Protein AF-A0A8H7VKY0-F1 (afdb_monomer_lite)

Radius of gyration: 12.74 Å; chains: 1; bounding box: 27×32×30 Å

Sequence (86 aa):
MKNFPLTKIDDEIYKDFEETFPEIDVKHLNDNDFKTPQAKEKWRNWVNKYEKRVNEFNFGTLLRIDYRDDYTEQNTMFGKLLSFCV

Secondary structure (DSSP, 8-state):
-----SSTTHHHHHHHHHHH-TT--TTB--THHHHSHHHHHHHHHHHHTTTTTSTTTT-EEEEESBTTS---TTTEEEEEGGGG--

pLDDT: mean 84.53, std 11.78, range [41.91, 94.12]

Organism: NCBI:txid1195481

InterPro domains:
  IPR008476 Protein PBDC1, metazoa/fungi [PTHR13410] (4-84)
  IPR021148 Polysaccharide biosynthesis domain [PF04669] (3-83)
  IPR023139 PBDC1-like domain superfamily [G3DSA:1.10.3560.10] (1-86)

Foldseek 3Di:
DDDDQPFPCLVVLVVVCCVLCVPADLQAGDPCCCPDPVNVVSVVVSLVVCVPPDPQSFPKDKDFRHPVDDDDPVGIDIDGVSSVSD

Structure (mmCIF, N/CA/C/O backbone):
data_AF-A0A8H7VKY0-F1
#
_entry.id   AF-A0A8H7VKY0-F1
#
loop_
_atom_site.group_PDB
_atom_site.id
_atom_site.type_symbol
_atom_site.label_atom_id
_atom_site.label_alt_id
_atom_site.label_comp_id
_atom_site.label_asym_id
_atom_site.label_entity_id
_atom_site.label_seq_id
_atom_site.pdbx_PDB_ins_code
_atom_site.Cartn_x
_atom_site.Cartn_y
_atom_site.Cartn_z
_atom_site.occupancy
_atom_site.B_iso_or_equiv
_atom_site.auth_seq_id
_atom_site.auth_comp_id
_atom_site.auth_asym_id
_atom_site.auth_atom_id
_atom_site.pdbx_PDB_model_num
ATOM 1 N N . MET A 1 1 ? -10.996 -18.316 -4.353 1.00 43.81 1 MET A N 1
ATOM 2 C CA . MET A 1 1 ? -9.782 -17.916 -3.611 1.00 43.81 1 MET A CA 1
ATOM 3 C C . MET A 1 1 ? -10.153 -17.820 -2.142 1.00 43.81 1 MET A C 1
ATOM 5 O O . MET A 1 1 ? -11.189 -17.238 -1.852 1.00 43.81 1 MET A O 1
ATOM 9 N N . LYS A 1 2 ? -9.404 -18.458 -1.234 1.00 41.91 2 LYS A N 1
ATOM 10 C CA . LYS A 1 2 ? -9.600 -18.265 0.213 1.00 41.91 2 LYS A CA 1
ATOM 11 C C . LYS A 1 2 ? -9.020 -16.900 0.582 1.00 41.91 2 LYS A C 1
ATOM 13 O O . LYS A 1 2 ? -7.848 -16.676 0.303 1.00 41.91 2 LYS A O 1
ATOM 18 N N . ASN A 1 3 ? -9.832 -16.029 1.176 1.00 54.38 3 ASN A N 1
ATOM 19 C CA . ASN A 1 3 ? -9.370 -14.759 1.726 1.00 54.38 3 ASN A CA 1
ATOM 20 C C . ASN A 1 3 ? -8.712 -15.053 3.081 1.00 54.38 3 ASN A C 1
ATOM 22 O O . ASN A 1 3 ? -9.380 -15.581 3.973 1.00 54.38 3 ASN A O 1
ATOM 26 N N . PHE A 1 4 ? -7.410 -14.806 3.211 1.00 63.16 4 PHE A N 1
ATOM 27 C CA . PHE A 1 4 ? -6.705 -14.908 4.488 1.00 63.16 4 PHE A CA 1
ATOM 28 C C . PHE A 1 4 ? -6.533 -13.493 5.029 1.00 63.16 4 PHE A C 1
ATOM 30 O O . PHE A 1 4 ? -5.668 -12.785 4.518 1.00 63.16 4 PHE A O 1
ATOM 37 N N . PRO A 1 5 ? -7.358 -13.070 6.003 1.00 67.44 5 PRO A N 1
ATOM 38 C CA . PRO A 1 5 ? -7.268 -11.720 6.526 1.00 67.44 5 PRO A CA 1
ATOM 39 C C . PRO A 1 5 ? -5.906 -11.521 7.195 1.00 67.44 5 PRO A C 1
ATOM 41 O O . PRO A 1 5 ? -5.518 -12.287 8.084 1.00 67.44 5 PRO A O 1
ATOM 44 N N . LEU A 1 6 ? -5.178 -10.514 6.726 1.00 75.12 6 LEU A N 1
ATOM 45 C CA . LEU A 1 6 ? -3.881 -10.088 7.241 1.00 75.12 6 LEU A CA 1
ATOM 46 C C . LEU A 1 6 ? -4.068 -9.257 8.510 1.00 75.12 6 LEU A C 1
ATOM 48 O O . LEU A 1 6 ? -3.272 -9.349 9.446 1.00 75.12 6 LEU A O 1
ATOM 52 N N . THR A 1 7 ? -5.162 -8.501 8.581 1.00 79.31 7 THR A N 1
ATOM 53 C CA . THR A 1 7 ? -5.586 -7.757 9.764 1.00 79.31 7 THR A CA 1
ATOM 54 C C . THR A 1 7 ? -7.071 -7.985 10.052 1.00 79.31 7 THR A C 1
ATOM 56 O O . THR A 1 7 ? -7.813 -8.600 9.291 1.00 79.31 7 THR A O 1
ATOM 59 N N . LYS A 1 8 ? -7.546 -7.473 11.193 1.00 85.69 8 LYS A N 1
ATOM 60 C CA . LYS A 1 8 ? -8.975 -7.518 11.548 1.00 85.69 8 LYS A CA 1
ATOM 61 C C . LYS A 1 8 ? -9.824 -6.488 10.792 1.00 85.69 8 LYS A C 1
ATOM 63 O O . LYS A 1 8 ? -11.038 -6.496 10.964 1.00 85.69 8 LYS A O 1
ATOM 68 N N . ILE A 1 9 ? -9.196 -5.579 10.044 1.00 88.38 9 ILE A N 1
ATOM 69 C CA . ILE A 1 9 ? -9.843 -4.420 9.415 1.00 88.38 9 ILE A CA 1
ATOM 70 C C . ILE A 1 9 ? -9.475 -4.287 7.928 1.00 88.38 9 ILE A C 1
ATOM 72 O O . ILE A 1 9 ? -9.495 -3.182 7.395 1.00 88.38 9 ILE A O 1
ATOM 76 N N . ASP A 1 10 ? -9.142 -5.396 7.260 1.00 85.75 10 ASP A N 1
ATOM 77 C CA . ASP A 1 10 ? -8.684 -5.397 5.861 1.00 85.75 10 ASP A CA 1
ATOM 78 C C . ASP A 1 10 ? -9.671 -4.707 4.915 1.00 85.75 10 ASP A C 1
ATOM 80 O O . ASP A 1 10 ? -9.259 -3.855 4.137 1.00 85.75 10 ASP A O 1
ATOM 84 N N . ASP A 1 11 ? -10.973 -4.983 5.038 1.00 88.50 11 ASP A N 1
ATOM 85 C CA . ASP A 1 11 ? -12.000 -4.363 4.186 1.00 88.50 11 ASP A CA 1
ATOM 86 C C . ASP A 1 11 ? -12.031 -2.829 4.330 1.00 88.50 11 ASP A C 1
ATOM 88 O O . ASP A 1 11 ? -12.282 -2.102 3.369 1.00 88.50 11 ASP A O 1
ATOM 92 N N . GLU A 1 12 ? -11.763 -2.317 5.534 1.00 90.94 12 GLU A N 1
ATOM 93 C CA . GLU A 1 12 ? -11.705 -0.876 5.786 1.00 90.94 12 GLU A CA 1
ATOM 94 C C . GLU A 1 12 ? -10.427 -0.256 5.218 1.00 90.94 12 GLU A C 1
ATOM 96 O O . GLU A 1 12 ? -10.477 0.828 4.638 1.00 90.94 12 GLU A O 1
ATOM 101 N N . ILE A 1 13 ? -9.291 -0.944 5.373 1.00 89.81 13 ILE A N 1
ATOM 102 C CA . ILE A 1 13 ? -8.010 -0.523 4.796 1.00 89.81 13 ILE A CA 1
ATOM 103 C C . ILE A 1 13 ? -8.117 -0.483 3.272 1.00 89.81 13 ILE A C 1
ATOM 105 O O . ILE A 1 13 ? -7.721 0.511 2.669 1.00 89.81 13 ILE A O 1
ATOM 109 N N . TYR A 1 14 ? -8.694 -1.521 2.662 1.00 88.56 14 TYR A N 1
ATOM 110 C CA . TYR A 1 14 ? -8.880 -1.608 1.217 1.00 88.56 14 TYR A CA 1
ATOM 111 C C . TYR A 1 14 ? -9.755 -0.466 0.695 1.00 88.56 14 TYR A C 1
ATOM 113 O O . TYR A 1 14 ? -9.391 0.214 -0.261 1.00 88.56 14 TYR A O 1
ATOM 121 N N . LYS A 1 15 ? -10.864 -0.173 1.381 1.00 91.69 15 LYS A N 1
ATOM 122 C CA . LYS A 1 15 ? -11.748 0.927 0.995 1.00 91.69 15 LYS A CA 1
ATOM 123 C C . LYS A 1 15 ? -11.080 2.306 1.116 1.00 91.69 15 LYS A C 1
ATOM 125 O O . LYS A 1 15 ? -11.170 3.102 0.187 1.00 91.69 15 LYS A O 1
ATOM 130 N N . ASP A 1 16 ? -10.400 2.601 2.229 1.00 93.00 16 ASP A N 1
ATOM 131 C CA . ASP A 1 16 ? -9.672 3.878 2.387 1.00 93.00 16 ASP A CA 1
ATOM 132 C C . ASP A 1 16 ? -8.507 3.982 1.388 1.00 93.00 16 ASP A C 1
ATOM 134 O O . ASP A 1 16 ? -8.157 5.081 0.959 1.00 93.00 16 ASP A O 1
ATOM 138 N N . PHE A 1 17 ? -7.904 2.855 0.992 1.00 92.06 17 PHE A N 1
ATOM 139 C CA . PHE A 1 17 ? -6.896 2.822 -0.065 1.00 92.06 17 PHE A CA 1
ATOM 140 C C . PHE A 1 17 ? -7.483 3.219 -1.422 1.00 92.06 17 PHE A C 1
ATOM 142 O O . PHE A 1 17 ? -6.949 4.137 -2.038 1.00 92.06 17 PHE A O 1
ATOM 149 N N . GLU A 1 18 ? -8.584 2.599 -1.859 1.00 91.56 18 GLU A N 1
ATOM 150 C CA . GLU A 1 18 ? -9.244 2.945 -3.130 1.00 91.56 18 GLU A CA 1
ATOM 151 C C . GLU A 1 18 ? -9.689 4.418 -3.162 1.00 91.56 18 GLU A C 1
ATOM 153 O O . GLU A 1 18 ? -9.572 5.085 -4.189 1.00 91.56 18 GLU A O 1
ATOM 158 N N . GLU A 1 19 ? -10.156 4.955 -2.029 1.00 94.12 19 GLU A N 1
ATOM 159 C CA . GLU A 1 19 ? -10.537 6.367 -1.900 1.00 94.12 19 GLU A CA 1
ATOM 160 C C . GLU A 1 19 ? -9.321 7.314 -1.886 1.00 94.12 19 GLU A C 1
ATOM 162 O O . GLU A 1 19 ? -9.377 8.412 -2.447 1.00 94.12 19 GLU A O 1
ATOM 167 N N . THR A 1 20 ? -8.214 6.916 -1.247 1.00 93.56 20 THR A N 1
ATOM 168 C CA . THR A 1 20 ? -7.010 7.756 -1.105 1.00 93.56 20 THR A CA 1
ATOM 169 C C . THR A 1 20 ? -6.126 7.721 -2.355 1.00 93.56 20 THR A C 1
ATOM 171 O O . THR A 1 20 ? -5.529 8.744 -2.706 1.00 93.56 20 THR A O 1
ATOM 174 N N . PHE A 1 21 ? -6.022 6.571 -3.020 1.00 92.50 21 PHE A N 1
ATOM 175 C CA . PHE A 1 21 ? -5.140 6.313 -4.163 1.00 92.50 21 PHE A CA 1
ATOM 176 C C . PHE A 1 21 ? -5.902 5.749 -5.377 1.00 92.50 21 PHE A C 1
ATOM 178 O O . PHE A 1 21 ? -5.525 4.697 -5.898 1.00 92.50 21 PHE A O 1
ATOM 185 N N . PRO A 1 22 ? -6.955 6.431 -5.868 1.00 92.81 22 PRO A N 1
ATOM 186 C CA . PRO A 1 22 ? -7.738 5.959 -7.014 1.00 92.81 22 PRO A CA 1
ATOM 187 C C . PRO A 1 22 ? -6.913 5.820 -8.304 1.00 92.81 22 PRO A C 1
ATOM 189 O O . PRO A 1 22 ? -7.356 5.190 -9.261 1.00 92.81 22 PRO A O 1
ATOM 192 N N . GLU A 1 23 ? -5.734 6.441 -8.354 1.00 91.38 23 GLU A N 1
ATOM 193 C CA . GLU A 1 23 ? -4.803 6.383 -9.475 1.00 91.38 23 GLU A CA 1
ATOM 194 C C . GLU A 1 23 ? -3.984 5.083 -9.564 1.00 91.38 23 GLU A C 1
ATOM 196 O O . GLU A 1 23 ? -3.423 4.807 -10.624 1.00 91.38 23 GLU A O 1
ATOM 201 N N . ILE A 1 24 ? -3.898 4.294 -8.486 1.00 90.56 24 ILE A N 1
ATOM 202 C CA . ILE A 1 24 ? -3.011 3.126 -8.426 1.00 90.56 24 ILE A CA 1
ATOM 203 C C . ILE A 1 24 ? -3.717 1.879 -8.963 1.00 90.56 24 ILE A C 1
ATOM 205 O O . ILE A 1 24 ? -4.730 1.435 -8.425 1.00 90.56 24 ILE A O 1
ATOM 209 N N . ASP A 1 25 ? -3.125 1.253 -9.981 1.00 89.38 25 ASP A N 1
ATOM 210 C CA . ASP A 1 25 ? -3.543 -0.066 -10.456 1.00 89.38 25 ASP A CA 1
ATOM 211 C C . ASP A 1 25 ? -2.823 -1.176 -9.676 1.00 89.38 25 ASP A C 1
ATOM 213 O O . ASP A 1 25 ? -1.655 -1.475 -9.914 1.00 89.38 25 ASP A O 1
ATOM 217 N N . VAL A 1 26 ? -3.539 -1.843 -8.770 1.00 87.44 26 VAL A N 1
ATOM 218 C CA . VAL A 1 26 ? -3.009 -2.963 -7.968 1.00 87.44 26 VAL A CA 1
ATOM 219 C C . VAL A 1 26 ? -2.592 -4.182 -8.802 1.00 87.44 26 VAL A C 1
ATOM 221 O O . VAL A 1 26 ? -1.875 -5.051 -8.310 1.00 87.44 26 VAL A O 1
ATOM 224 N N . LYS A 1 27 ? -3.021 -4.280 -10.068 1.00 89.19 27 LYS A N 1
ATOM 225 C CA . LYS A 1 27 ? -2.567 -5.349 -10.973 1.00 89.19 27 LYS A CA 1
ATOM 226 C C . LYS A 1 27 ? -1.184 -5.061 -11.547 1.00 89.19 27 LYS A C 1
ATOM 228 O O . LYS A 1 27 ? -0.478 -5.998 -11.911 1.00 89.19 27 LYS A O 1
ATOM 233 N N . HIS A 1 28 ? -0.813 -3.793 -11.665 1.00 91.12 28 HIS A N 1
ATOM 234 C CA . HIS A 1 28 ? 0.485 -3.398 -12.178 1.00 91.12 28 HIS A CA 1
ATOM 235 C C . HIS A 1 28 ? 0.913 -2.075 -11.543 1.00 91.12 28 HIS A C 1
ATOM 237 O O . HIS A 1 28 ? 0.524 -0.991 -11.981 1.00 91.12 28 HIS A O 1
ATOM 243 N N . LEU A 1 29 ? 1.791 -2.163 -10.550 1.00 90.56 29 LEU A N 1
ATOM 244 C CA . LEU A 1 29 ? 2.271 -0.997 -9.824 1.00 90.56 29 LEU A CA 1
ATOM 245 C C . LEU A 1 29 ? 3.184 -0.130 -10.698 1.00 90.56 29 LEU A C 1
ATOM 247 O O . LEU A 1 29 ? 3.945 -0.620 -11.534 1.00 90.56 29 LEU A O 1
ATOM 251 N N . ASN A 1 30 ? 3.134 1.182 -10.488 1.00 89.25 30 ASN A N 1
ATOM 252 C CA . ASN A 1 30 ? 4.047 2.131 -11.111 1.00 89.25 30 ASN A CA 1
ATOM 253 C C . ASN A 1 30 ? 4.929 2.771 -10.040 1.00 89.25 30 ASN A C 1
ATOM 255 O O . ASN A 1 30 ? 4.448 3.409 -9.110 1.00 89.25 30 ASN A O 1
ATOM 259 N N . ASP A 1 31 ? 6.242 2.646 -10.203 1.00 85.81 31 ASP A N 1
ATOM 260 C CA . ASP A 1 31 ? 7.254 3.164 -9.283 1.00 85.81 31 ASP A CA 1
ATOM 261 C C . ASP A 1 31 ? 7.063 4.638 -8.884 1.00 85.81 31 ASP A C 1
ATOM 263 O O . ASP A 1 31 ? 7.369 5.028 -7.750 1.00 85.81 31 ASP A O 1
ATOM 267 N N . ASN A 1 32 ? 6.566 5.475 -9.796 1.00 88.81 32 ASN A N 1
ATOM 268 C CA . ASN A 1 32 ? 6.385 6.906 -9.541 1.00 88.81 32 ASN A CA 1
ATOM 269 C C . ASN A 1 32 ? 5.330 7.190 -8.461 1.00 88.81 32 ASN A C 1
ATOM 271 O O . ASN A 1 32 ? 5.474 8.171 -7.719 1.00 88.81 32 ASN A O 1
ATOM 275 N N . ASP A 1 33 ? 4.358 6.292 -8.298 1.00 88.94 33 ASP A N 1
ATOM 276 C CA . ASP A 1 33 ? 3.278 6.397 -7.310 1.00 88.94 33 ASP A CA 1
ATOM 277 C C . ASP A 1 33 ? 3.760 6.104 -5.880 1.00 88.94 33 ASP A C 1
ATOM 279 O O . ASP A 1 33 ? 3.023 6.289 -4.911 1.00 88.94 33 ASP A O 1
ATOM 283 N N . PHE A 1 34 ? 5.024 5.686 -5.728 1.00 86.25 34 PHE A N 1
ATOM 284 C CA . PHE A 1 34 ? 5.630 5.324 -4.444 1.00 86.25 34 PHE A CA 1
ATOM 285 C C . PHE A 1 34 ? 6.961 6.037 -4.177 1.00 86.25 34 PHE A C 1
ATOM 287 O O . PHE A 1 34 ? 7.324 6.273 -3.021 1.00 86.25 34 PHE A O 1
ATOM 294 N N . LYS A 1 35 ? 7.733 6.372 -5.221 1.00 85.06 35 LYS A N 1
ATOM 295 C CA . LYS A 1 35 ? 9.124 6.839 -5.073 1.00 85.06 35 LYS A CA 1
ATOM 296 C C . LYS A 1 35 ? 9.278 8.360 -5.038 1.00 85.06 35 LYS A C 1
ATOM 298 O O . LYS A 1 35 ? 10.283 8.837 -4.494 1.00 85.06 35 LYS A O 1
ATOM 303 N N . THR A 1 36 ? 8.314 9.117 -5.565 1.00 91.44 36 THR A N 1
ATOM 304 C CA . THR A 1 36 ? 8.366 10.590 -5.560 1.00 91.44 36 THR A CA 1
ATOM 305 C C . THR A 1 36 ? 8.226 11.155 -4.136 1.00 91.44 36 THR A C 1
ATOM 307 O O . THR A 1 36 ? 7.645 10.498 -3.268 1.00 91.44 36 THR A O 1
ATOM 310 N N . PRO A 1 37 ? 8.760 12.356 -3.836 1.00 92.75 37 PRO A N 1
ATOM 311 C CA . PRO A 1 37 ? 8.618 12.966 -2.509 1.00 92.75 37 PRO A CA 1
ATOM 312 C C . PRO A 1 37 ? 7.157 13.115 -2.065 1.00 92.75 37 PRO A C 1
ATOM 314 O O . PRO A 1 37 ? 6.823 12.782 -0.930 1.00 92.75 37 PRO A O 1
ATOM 317 N N . GLN A 1 38 ? 6.288 13.546 -2.981 1.00 91.81 38 GLN A N 1
ATOM 318 C CA . GLN A 1 38 ? 4.8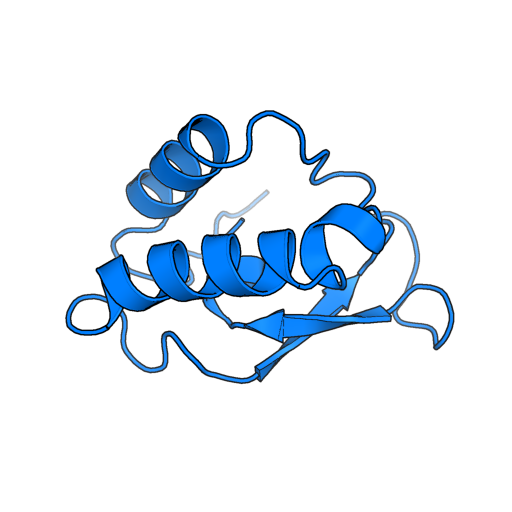56 13.728 -2.748 1.00 91.81 38 GLN A CA 1
ATOM 319 C C . GLN A 1 38 ? 4.164 12.389 -2.484 1.00 91.81 38 GLN A C 1
ATOM 321 O O . GLN A 1 38 ? 3.394 12.277 -1.531 1.00 91.81 38 GLN A O 1
ATOM 326 N N . ALA A 1 39 ? 4.486 11.357 -3.273 1.00 90.06 39 ALA A N 1
ATOM 327 C CA . ALA A 1 39 ? 3.985 10.008 -3.037 1.00 90.06 39 ALA A CA 1
ATOM 328 C C . ALA A 1 39 ? 4.394 9.499 -1.652 1.00 90.06 39 ALA A C 1
ATOM 330 O O . ALA A 1 39 ? 3.544 9.069 -0.876 1.00 90.06 39 ALA A O 1
ATOM 331 N N . LYS A 1 40 ? 5.680 9.608 -1.296 1.00 89.00 40 LYS A N 1
ATOM 332 C CA . LYS A 1 40 ? 6.193 9.175 0.014 1.00 89.00 40 LYS A CA 1
ATOM 333 C C . LYS A 1 40 ? 5.476 9.861 1.172 1.00 89.00 40 LYS A C 1
ATOM 335 O O . LYS A 1 40 ? 5.176 9.212 2.173 1.00 89.00 40 LYS A O 1
ATOM 340 N N . GLU A 1 41 ? 5.202 11.156 1.051 1.00 92.62 41 GLU A N 1
ATOM 341 C CA . GLU A 1 41 ? 4.460 11.901 2.065 1.00 92.62 41 GLU A CA 1
ATOM 342 C C . GLU A 1 41 ? 3.002 11.432 2.168 1.00 92.62 41 GLU A C 1
ATOM 344 O O . GLU A 1 41 ? 2.540 11.133 3.273 1.00 92.62 41 GLU A O 1
ATOM 349 N N . LYS A 1 42 ? 2.307 11.288 1.031 1.00 92.31 42 LYS A N 1
ATOM 350 C CA . LYS A 1 42 ? 0.922 10.788 0.962 1.00 92.31 42 LYS A CA 1
ATOM 351 C C . LYS A 1 42 ? 0.806 9.396 1.592 1.00 92.31 42 LYS A C 1
ATOM 353 O O . LYS A 1 42 ? -0.015 9.195 2.486 1.00 92.31 42 LYS A O 1
ATOM 358 N N . TRP A 1 43 ? 1.697 8.478 1.216 1.00 89.69 43 TRP A N 1
ATOM 359 C CA . TRP A 1 43 ? 1.792 7.135 1.791 1.00 89.69 43 TRP A CA 1
ATOM 360 C C . TRP A 1 43 ? 2.068 7.155 3.292 1.00 89.69 43 TRP A C 1
ATOM 362 O O . TRP A 1 43 ? 1.401 6.448 4.043 1.00 89.69 43 TRP A O 1
ATOM 372 N N . ARG A 1 44 ? 3.005 7.985 3.765 1.00 89.50 44 ARG A N 1
ATOM 373 C CA . ARG A 1 44 ? 3.310 8.079 5.201 1.00 89.50 44 ARG A CA 1
ATOM 374 C C . ARG A 1 44 ? 2.106 8.554 6.010 1.00 89.50 44 ARG A C 1
ATOM 376 O O . ARG A 1 44 ? 1.818 7.985 7.061 1.00 89.50 44 ARG A O 1
ATOM 383 N N . ASN A 1 45 ? 1.403 9.571 5.519 1.00 91.81 45 ASN A N 1
ATOM 384 C CA . ASN A 1 45 ? 0.212 10.096 6.181 1.00 91.81 45 ASN A CA 1
ATOM 385 C C . ASN A 1 45 ? -0.907 9.051 6.221 1.00 91.81 45 ASN A C 1
ATOM 387 O O . ASN A 1 45 ? -1.559 8.903 7.252 1.00 91.81 45 ASN A O 1
ATOM 391 N N . TRP A 1 46 ? -1.085 8.295 5.136 1.00 91.44 46 TRP A N 1
ATOM 392 C CA . TRP A 1 46 ? -2.065 7.217 5.066 1.00 91.44 46 TRP A CA 1
ATOM 393 C C . TRP A 1 46 ? -1.734 6.058 6.019 1.00 91.44 46 TRP A C 1
ATOM 395 O O . TRP A 1 46 ? -2.557 5.705 6.857 1.00 91.44 46 TRP A O 1
ATOM 405 N N . VAL A 1 47 ? -0.502 5.536 5.988 1.00 88.62 47 VAL A N 1
ATOM 406 C CA . VAL A 1 47 ? -0.050 4.436 6.865 1.00 88.62 47 VAL A CA 1
ATOM 407 C C . VAL A 1 47 ? -0.181 4.803 8.351 1.00 88.62 47 VAL A C 1
ATOM 409 O O . VAL A 1 47 ? -0.637 3.989 9.154 1.00 88.62 47 VAL A O 1
ATOM 412 N N . ASN A 1 48 ? 0.150 6.043 8.728 1.00 89.88 48 ASN A N 1
ATOM 413 C CA . ASN A 1 48 ? 0.077 6.499 10.120 1.00 89.88 48 ASN A CA 1
ATOM 414 C C . ASN A 1 48 ? -1.358 6.565 10.683 1.00 89.88 48 ASN A C 1
ATOM 416 O O . ASN A 1 48 ? -1.516 6.526 11.903 1.00 89.88 48 ASN A O 1
ATO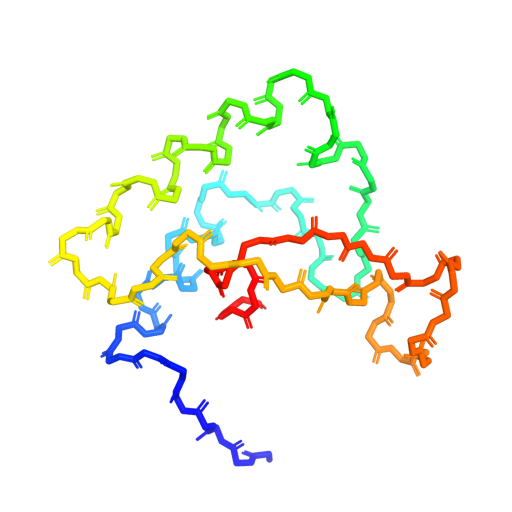M 420 N N . LYS A 1 49 ? -2.411 6.593 9.845 1.00 90.81 49 LYS A N 1
ATOM 421 C CA . LYS A 1 49 ? -3.814 6.483 10.307 1.00 90.81 49 LYS A CA 1
ATOM 422 C C . LYS A 1 49 ? -4.061 5.195 11.108 1.00 90.81 49 LYS A C 1
ATOM 424 O O . LYS A 1 49 ? -4.951 5.148 11.960 1.00 90.81 49 LYS A O 1
ATOM 429 N N . TYR A 1 50 ? -3.269 4.157 10.843 1.00 90.31 50 TYR A N 1
ATOM 430 C CA . TYR A 1 50 ? -3.467 2.811 11.372 1.00 90.31 50 TYR A CA 1
ATOM 431 C C . TYR A 1 50 ? -2.498 2.426 12.495 1.00 90.31 50 TYR A C 1
ATOM 433 O O . TYR A 1 50 ? -2.625 1.325 13.028 1.00 90.31 50 TYR A O 1
ATOM 441 N N . GLU A 1 51 ? -1.600 3.322 12.922 1.00 89.00 51 GLU A N 1
ATOM 442 C CA . GLU A 1 51 ? -0.563 3.052 13.938 1.00 89.00 51 GLU A CA 1
ATOM 443 C C . GLU A 1 51 ? -1.106 2.392 15.217 1.00 89.00 51 GLU A C 1
ATOM 445 O O . GLU A 1 51 ? -0.495 1.485 15.772 1.00 89.00 51 GLU A O 1
ATOM 450 N N . LYS A 1 52 ? -2.284 2.823 15.680 1.00 89.50 52 LYS A N 1
ATOM 451 C CA . LYS A 1 52 ? -2.919 2.312 16.910 1.00 89.50 52 LYS A CA 1
ATOM 452 C C . LYS A 1 52 ? -3.903 1.164 16.672 1.00 89.50 52 LYS A C 1
ATOM 454 O O . LYS A 1 52 ? -4.507 0.674 17.623 1.00 89.50 52 LYS A O 1
ATOM 459 N N . ARG A 1 53 ? -4.135 0.794 15.412 1.00 89.94 53 ARG A N 1
ATOM 460 C CA . ARG A 1 53 ? -5.202 -0.127 14.989 1.00 89.94 53 ARG A CA 1
ATOM 461 C C . ARG A 1 53 ? -4.660 -1.424 14.404 1.00 89.94 53 ARG A C 1
ATOM 463 O O . ARG A 1 53 ? -5.316 -2.456 14.520 1.00 89.94 53 ARG A O 1
ATOM 470 N N . VAL A 1 54 ? -3.477 -1.365 13.800 1.00 85.88 54 VAL A N 1
ATOM 471 C CA . VAL A 1 54 ? -2.798 -2.493 13.164 1.00 85.88 54 VAL A CA 1
ATOM 472 C C . VAL A 1 54 ? -1.451 -2.687 13.848 1.00 85.88 54 VAL A C 1
ATOM 474 O O . VAL A 1 54 ? -0.605 -1.794 13.849 1.00 85.88 54 VAL A O 1
ATOM 477 N N . ASN A 1 55 ? -1.244 -3.863 14.437 1.00 82.06 55 ASN A N 1
ATOM 478 C CA . ASN A 1 55 ? 0.078 -4.234 14.934 1.00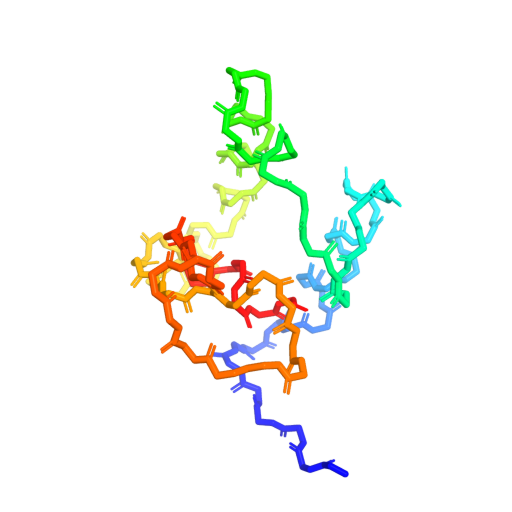 82.06 55 ASN A CA 1
ATOM 479 C C . ASN A 1 55 ? 1.049 -4.326 13.755 1.00 82.06 55 ASN A C 1
ATOM 481 O O . ASN A 1 55 ? 0.681 -4.824 12.697 1.00 82.06 55 ASN A O 1
ATOM 485 N N . GLU A 1 56 ? 2.280 -3.851 13.948 1.00 82.25 56 GLU A N 1
ATOM 486 C CA . GLU A 1 56 ? 3.328 -3.904 12.918 1.00 82.25 56 GLU A CA 1
ATOM 487 C C . GLU A 1 56 ? 2.957 -3.180 11.604 1.00 82.25 56 GLU A C 1
ATOM 489 O O . GLU A 1 56 ? 3.482 -3.493 10.538 1.00 82.25 56 GLU A O 1
ATOM 494 N N . PHE A 1 57 ? 2.099 -2.151 11.670 1.00 80.44 57 PHE A N 1
ATOM 495 C CA . PHE A 1 57 ? 1.639 -1.35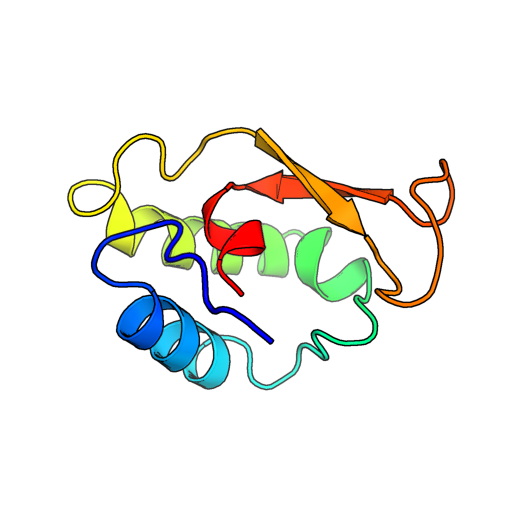5 10.516 1.00 80.44 57 PHE A CA 1
ATOM 496 C C . PHE A 1 57 ? 2.768 -0.808 9.614 1.00 80.44 57 PHE A C 1
ATOM 498 O O . PHE A 1 57 ? 2.560 -0.538 8.431 1.00 80.44 57 PHE A O 1
ATOM 505 N N . ASN A 1 58 ? 3.976 -0.643 10.163 1.00 78.19 58 ASN A N 1
ATOM 506 C CA . ASN A 1 58 ? 5.165 -0.123 9.489 1.00 78.19 58 ASN A CA 1
ATOM 507 C C . ASN A 1 58 ? 6.217 -1.199 9.147 1.00 78.19 58 ASN A C 1
ATOM 509 O O . ASN A 1 58 ? 7.332 -0.838 8.735 1.00 78.19 58 ASN A O 1
ATOM 513 N N . PHE A 1 59 ? 5.889 -2.483 9.312 1.00 84.38 59 PHE A N 1
ATOM 514 C CA . PHE A 1 59 ? 6.762 -3.603 8.973 1.00 84.38 59 PHE A CA 1
ATOM 515 C C . PHE A 1 59 ? 7.079 -3.603 7.477 1.00 84.38 59 PHE A C 1
ATOM 517 O O . PHE A 1 59 ? 6.238 -3.247 6.657 1.00 84.38 59 PHE A O 1
ATOM 524 N N . GLY A 1 60 ? 8.322 -3.916 7.122 1.00 82.94 60 GLY A N 1
ATOM 525 C CA . GLY A 1 60 ? 8.788 -3.888 5.738 1.00 82.94 60 GLY A CA 1
ATOM 526 C C . GLY A 1 60 ? 8.435 -5.172 5.002 1.00 82.94 60 GLY A C 1
ATOM 527 O O . GLY A 1 60 ? 8.741 -6.254 5.494 1.00 82.94 60 GLY A O 1
ATOM 528 N N . THR A 1 61 ? 7.843 -5.059 3.818 1.00 84.75 61 THR A N 1
ATOM 529 C CA . THR A 1 61 ? 7.479 -6.206 2.976 1.00 84.75 61 THR A CA 1
ATOM 530 C C . THR A 1 61 ? 8.019 -6.036 1.562 1.00 84.75 61 THR A C 1
ATOM 532 O O . THR A 1 61 ? 8.330 -4.927 1.122 1.00 84.75 61 THR A O 1
ATOM 535 N N . LEU A 1 62 ? 8.159 -7.152 0.848 1.00 87.38 62 LEU A N 1
ATOM 536 C CA . LEU A 1 62 ? 8.424 -7.146 -0.585 1.00 87.38 62 LEU A CA 1
ATOM 537 C C . LEU A 1 62 ? 7.094 -7.272 -1.324 1.00 87.38 62 LEU A C 1
ATOM 539 O O . LEU A 1 62 ? 6.290 -8.146 -1.006 1.00 87.38 62 LEU A O 1
ATOM 543 N N . LEU A 1 63 ? 6.880 -6.394 -2.296 1.00 87.81 63 LEU A N 1
ATOM 544 C CA . LEU A 1 63 ? 5.707 -6.365 -3.160 1.00 87.81 63 LEU A CA 1
ATOM 545 C C . LEU A 1 63 ? 6.127 -6.702 -4.583 1.00 87.81 63 LEU A C 1
ATOM 547 O O . LEU A 1 63 ? 7.225 -6.332 -5.009 1.00 87.81 63 LEU A O 1
ATOM 551 N N . ARG A 1 64 ? 5.239 -7.375 -5.311 1.00 91.00 64 ARG A N 1
ATOM 552 C CA . ARG A 1 64 ? 5.409 -7.590 -6.747 1.00 91.00 64 ARG A CA 1
ATOM 553 C C . ARG A 1 64 ? 4.852 -6.404 -7.515 1.00 91.00 64 ARG A C 1
ATOM 555 O O . ARG A 1 64 ? 3.797 -5.895 -7.151 1.00 91.00 64 ARG A O 1
ATOM 562 N N . ILE A 1 65 ? 5.561 -5.988 -8.555 1.00 91.25 65 ILE A N 1
ATOM 563 C CA . ILE A 1 65 ? 5.130 -4.895 -9.428 1.00 91.25 65 ILE A CA 1
ATOM 564 C C . ILE A 1 65 ? 4.001 -5.390 -10.341 1.00 91.25 65 ILE A C 1
ATOM 566 O O . ILE A 1 65 ? 2.939 -4.778 -10.374 1.00 91.25 65 ILE A O 1
ATOM 570 N N . ASP A 1 66 ? 4.190 -6.534 -10.998 1.00 91.88 66 ASP A N 1
ATOM 571 C CA . ASP A 1 66 ? 3.165 -7.294 -11.713 1.00 91.88 66 ASP A CA 1
ATOM 572 C C . ASP A 1 66 ? 2.830 -8.571 -10.929 1.00 91.88 66 ASP A C 1
ATOM 574 O O . ASP A 1 66 ? 3.698 -9.401 -10.629 1.00 91.88 66 ASP A O 1
ATOM 578 N N . TYR A 1 67 ? 1.549 -8.743 -10.595 1.00 87.94 67 TYR A N 1
ATOM 579 C CA . TYR A 1 67 ? 1.069 -9.886 -9.811 1.00 87.94 67 TYR A CA 1
ATOM 580 C C . TYR A 1 67 ? 1.203 -11.236 -10.535 1.00 87.94 67 TYR A C 1
ATOM 582 O O . TYR A 1 67 ? 1.111 -12.290 -9.888 1.00 87.94 67 TYR A O 1
ATOM 590 N N . ARG A 1 68 ? 1.360 -11.219 -11.864 1.00 90.31 68 ARG A N 1
ATOM 591 C CA . ARG A 1 68 ? 1.425 -12.416 -12.715 1.00 90.31 68 ARG A CA 1
ATOM 592 C C . ARG A 1 68 ? 2.815 -13.033 -12.750 1.00 90.31 68 ARG A C 1
ATOM 594 O O . ARG A 1 68 ? 2.914 -14.233 -12.986 1.00 90.31 68 ARG A O 1
ATOM 601 N N . ASP A 1 69 ? 3.839 -12.233 -12.478 1.00 91.31 69 ASP A N 1
ATOM 602 C CA . ASP A 1 69 ? 5.234 -12.652 -12.529 1.00 91.31 69 ASP A CA 1
ATOM 603 C C . ASP A 1 69 ? 5.777 -13.014 -11.135 1.00 91.31 69 ASP A C 1
ATOM 605 O O . ASP A 1 69 ? 5.185 -12.708 -10.090 1.00 91.31 69 ASP A O 1
ATOM 609 N N . ASP A 1 70 ? 6.920 -13.698 -11.111 1.00 92.88 70 ASP A N 1
ATOM 610 C CA . ASP A 1 70 ? 7.613 -14.093 -9.882 1.00 92.88 70 ASP A CA 1
ATOM 611 C C . ASP A 1 70 ? 8.371 -12.920 -9.238 1.00 92.88 70 ASP A C 1
ATOM 613 O O . ASP A 1 70 ? 8.588 -11.865 -9.843 1.00 92.88 70 ASP A O 1
ATOM 617 N N . TYR A 1 71 ? 8.816 -13.113 -7.993 1.00 91.12 71 TYR A N 1
ATOM 618 C CA . TYR A 1 71 ? 9.741 -12.188 -7.340 1.00 91.12 71 TYR A CA 1
ATOM 619 C C . TYR A 1 71 ? 11.105 -12.228 -8.035 1.00 91.12 71 TYR A C 1
ATOM 621 O O . TYR A 1 71 ? 11.886 -13.165 -7.874 1.00 91.12 71 TYR A O 1
ATOM 629 N N . THR A 1 72 ? 11.400 -11.176 -8.789 1.00 93.88 72 THR A N 1
ATOM 630 C CA . THR A 1 72 ? 12.702 -10.924 -9.416 1.00 93.88 72 THR A CA 1
ATOM 631 C C . THR A 1 72 ? 13.172 -9.520 -9.062 1.00 93.88 72 THR A C 1
ATOM 633 O O . THR A 1 72 ? 12.372 -8.703 -8.610 1.00 93.88 72 THR A O 1
ATOM 636 N N . GLU A 1 73 ? 14.445 -9.198 -9.285 1.00 90.56 73 GLU A N 1
ATOM 637 C CA . GLU A 1 73 ? 14.961 -7.839 -9.052 1.00 90.56 73 GLU A CA 1
ATOM 638 C C . GLU A 1 73 ? 14.143 -6.767 -9.796 1.00 90.56 73 GLU A C 1
ATOM 640 O O . GLU A 1 73 ? 13.891 -5.694 -9.258 1.00 90.56 73 GLU A O 1
ATOM 645 N N . GLN A 1 74 ? 13.678 -7.083 -11.007 1.00 91.12 74 GLN A N 1
ATOM 646 C CA . GLN A 1 74 ? 12.917 -6.162 -11.853 1.00 91.12 74 GLN A CA 1
ATOM 647 C C . GLN A 1 74 ? 11.433 -6.088 -11.483 1.00 91.12 74 GLN A C 1
ATOM 649 O O . GLN A 1 74 ? 10.801 -5.076 -11.758 1.00 91.12 74 GLN A O 1
ATOM 654 N N . ASN A 1 75 ? 10.883 -7.140 -10.868 1.00 92.94 75 ASN A N 1
ATOM 655 C CA . ASN A 1 75 ? 9.467 -7.237 -10.507 1.00 92.94 75 ASN A CA 1
ATOM 656 C C . ASN A 1 75 ? 9.214 -7.058 -9.000 1.00 92.94 75 ASN A C 1
ATOM 658 O O . ASN A 1 75 ? 8.126 -7.361 -8.522 1.00 92.94 75 ASN A O 1
ATOM 662 N N . THR A 1 76 ? 10.204 -6.616 -8.222 1.00 91.00 76 THR A N 1
ATOM 663 C CA . THR A 1 76 ? 10.084 -6.519 -6.761 1.00 91.00 76 THR A CA 1
ATOM 664 C C . THR A 1 76 ? 10.367 -5.107 -6.276 1.00 91.00 76 THR A C 1
ATOM 666 O O . THR A 1 76 ? 11.374 -4.501 -6.634 1.00 91.00 76 THR A O 1
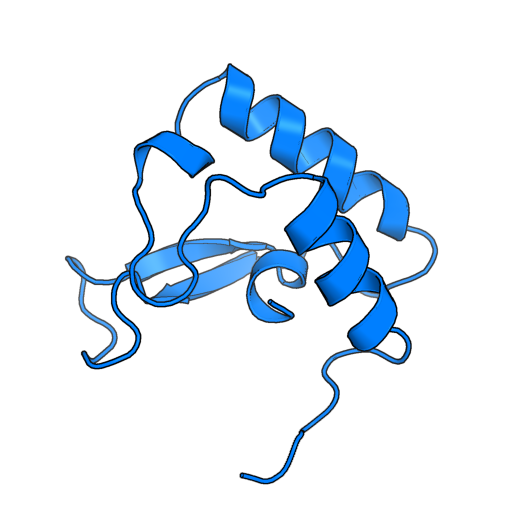ATOM 669 N N . MET A 1 77 ? 9.520 -4.609 -5.378 1.00 88.75 77 MET A N 1
ATOM 670 C CA . MET A 1 77 ? 9.743 -3.352 -4.670 1.00 88.75 77 MET A CA 1
ATOM 671 C C . MET A 1 77 ? 9.561 -3.510 -3.160 1.00 88.75 77 MET A C 1
ATOM 673 O O . MET A 1 77 ? 8.860 -4.402 -2.686 1.00 88.75 77 MET A O 1
ATOM 677 N N . PHE A 1 78 ? 10.200 -2.631 -2.388 1.00 83.50 78 PHE A N 1
ATOM 678 C CA . PHE A 1 78 ? 10.047 -2.600 -0.936 1.00 83.50 78 PHE A CA 1
ATOM 679 C C . PHE A 1 78 ? 8.874 -1.700 -0.537 1.00 83.50 78 PHE A C 1
ATOM 681 O O . PHE A 1 78 ? 8.840 -0.521 -0.898 1.00 83.50 78 PHE A O 1
ATOM 688 N N . GLY A 1 79 ? 7.944 -2.254 0.236 1.00 80.06 79 GLY A N 1
ATOM 689 C CA . GLY A 1 79 ? 6.755 -1.583 0.748 1.00 80.06 79 GLY A CA 1
ATOM 690 C C . GLY A 1 79 ? 6.601 -1.737 2.261 1.00 80.06 79 GLY A C 1
ATOM 691 O O . GLY A 1 79 ? 7.483 -2.241 2.963 1.00 80.06 79 GLY A O 1
ATOM 692 N N . LYS A 1 80 ? 5.469 -1.262 2.782 1.00 76.25 80 LYS A N 1
ATOM 693 C CA . LYS A 1 80 ? 5.045 -1.501 4.167 1.00 76.25 80 LYS A CA 1
ATOM 694 C C . LYS A 1 80 ? 3.986 -2.603 4.199 1.00 76.25 80 LYS A C 1
ATOM 696 O O . LYS A 1 80 ? 3.288 -2.791 3.213 1.00 76.25 80 LYS A O 1
ATOM 701 N N . LEU A 1 81 ? 3.817 -3.285 5.331 1.00 63.75 81 LEU A N 1
ATOM 702 C CA . LEU A 1 81 ? 2.823 -4.351 5.516 1.00 63.75 81 LEU A CA 1
ATOM 703 C C . LEU A 1 81 ? 1.407 -3.900 5.143 1.00 63.75 81 LEU A C 1
ATOM 705 O O . LEU A 1 81 ? 0.660 -4.668 4.547 1.00 63.75 81 LEU A O 1
ATOM 709 N N . LEU A 1 82 ? 1.064 -2.637 5.408 1.00 62.12 82 LEU A N 1
ATOM 710 C CA . LEU A 1 82 ? -0.218 -2.083 4.979 1.00 62.12 82 LEU A CA 1
ATOM 711 C C . LEU A 1 82 ? -0.390 -2.076 3.451 1.00 62.12 82 LEU A C 1
ATOM 713 O O . LEU A 1 82 ? -1.490 -2.303 2.976 1.00 62.12 82 LEU A O 1
ATOM 717 N N . SER A 1 83 ? 0.692 -1.897 2.689 1.00 58.22 83 SER A N 1
ATOM 718 C CA . SER A 1 83 ? 0.709 -2.007 1.223 1.00 58.22 83 SER A 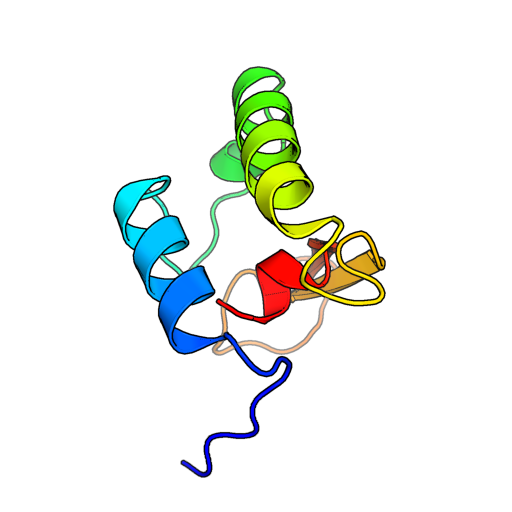CA 1
ATOM 719 C C . SER A 1 83 ? 0.622 -3.454 0.715 1.00 58.22 83 SER A C 1
ATOM 721 O O . SER A 1 83 ? 0.505 -3.647 -0.483 1.00 58.22 83 SER A O 1
ATOM 723 N N . PHE A 1 84 ? 0.736 -4.460 1.592 1.00 56.31 84 PHE A N 1
ATOM 724 C CA . PHE A 1 84 ? 0.498 -5.876 1.266 1.00 56.31 84 PHE A CA 1
ATOM 725 C C . PHE A 1 84 ? -0.956 -6.296 1.549 1.00 56.31 84 PHE A C 1
ATOM 727 O O . PHE A 1 84 ? -1.394 -7.348 1.095 1.00 56.31 84 PHE A O 1
ATOM 734 N N . CYS A 1 85 ? -1.694 -5.496 2.330 1.00 56.34 85 CYS A N 1
ATOM 735 C CA . CYS A 1 85 ? -3.104 -5.737 2.658 1.00 56.34 85 CYS A CA 1
ATOM 736 C C . CYS A 1 85 ? -4.072 -5.236 1.571 1.00 56.34 85 CYS A C 1
ATOM 738 O O . CYS A 1 85 ? -5.283 -5.396 1.711 1.00 56.34 85 CYS A O 1
ATOM 740 N N . VAL A 1 86 ? -3.526 -4.628 0.518 1.00 52.62 86 VAL A N 1
ATOM 741 C CA . VAL A 1 86 ? -4.184 -4.116 -0.691 1.00 52.62 86 VAL A CA 1
ATOM 742 C C . VAL A 1 86 ? -3.553 -4.774 -1.903 1.00 52.62 86 VAL A C 1
ATOM 744 O O . VAL A 1 86 ? -4.320 -5.085 -2.840 1.00 52.62 86 VAL A O 1
#